Protein AF-A0A958AXN8-F1 (afdb_monomer)

pLDDT: mean 93.38, std 9.9, range [53.66, 98.5]

Nearest PDB structures (foldseek):
  1b67-assembly1_A  TM=8.911E-01  e=5.482E-01  Methanothermus fervidus
  7cj0-assembly1_F  TM=8.514E-01  e=1.273E+00  Homo sapiens
  7enc-assembly1_Di  TM=9.346E-01  e=2.081E+00  Homo sapiens
  3b0d-assembly2_C  TM=8.215E-01  e=2.233E+00  Gallus gallus
  3vh5-assembly1_W  TM=8.434E-01  e=2.395E+00  Gallus gallus

Solvent-accessible surface area (backbone atoms only — not comparable to full-atom values): 2494 Å² total; per-residue (Å²): 127,88,88,45,87,90,51,56,70,71,56,38,52,20,57,53,39,12,56,53,47,22,60,76,70,70,50,95,65,83,53,71,68,33,44,52,49,28,71,73,108

Foldseek 3Di:
DPPPVVDDPLLVQLVVQLVVVCVVVVHPDRDPVSSVVSNVD

Sequence (41 aa):
MMRFDRFTERAQDAAMRAYEILQRYQHSQVDTEHLFLALLE

Secondary structure (DSSP, 8-state):
----TTS-HHHHHHHHHHHHHHHHTT-SS--HHHHHHHHH-

Structure (mmCIF, N/CA/C/O backbone):
data_AF-A0A958AXN8-F1
#
_entry.id   AF-A0A958AXN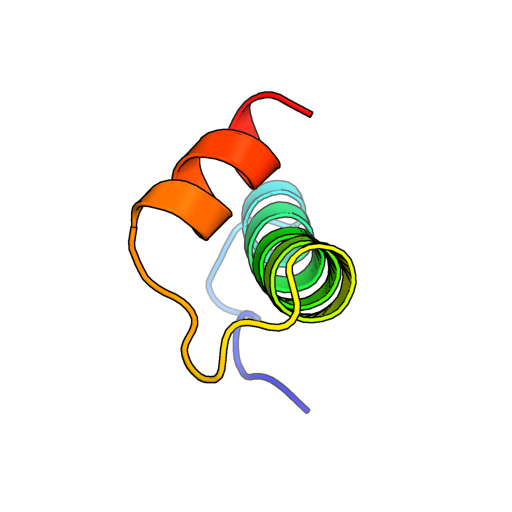8-F1
#
loop_
_atom_site.group_PDB
_atom_site.id
_atom_site.type_symbol
_atom_site.label_atom_id
_atom_site.label_alt_id
_atom_site.label_comp_id
_atom_site.label_asym_id
_atom_site.label_entity_id
_atom_site.label_seq_id
_atom_site.pdbx_PDB_ins_code
_atom_site.Cartn_x
_atom_site.Cartn_y
_atom_site.Cartn_z
_atom_site.occupancy
_atom_site.B_iso_or_equiv
_atom_site.auth_seq_id
_atom_site.auth_comp_id
_atom_site.auth_asym_id
_atom_site.auth_atom_id
_atom_site.pdbx_PDB_model_num
ATOM 1 N N . MET A 1 1 ? -13.048 -7.012 -12.081 1.00 53.66 1 MET A N 1
ATOM 2 C CA . MET A 1 1 ? -11.647 -7.424 -11.867 1.00 53.66 1 MET A CA 1
ATOM 3 C C . MET A 1 1 ? -10.816 -6.152 -11.782 1.00 53.66 1 MET A C 1
ATOM 5 O O . MET A 1 1 ? -10.938 -5.337 -12.692 1.00 53.66 1 MET A O 1
ATOM 9 N N . MET A 1 2 ? -10.103 -5.907 -10.677 1.00 60.12 2 MET A N 1
ATOM 10 C CA . MET A 1 2 ? -9.265 -4.706 -10.527 1.00 60.12 2 MET A CA 1
ATOM 11 C C . MET A 1 2 ? -8.200 -4.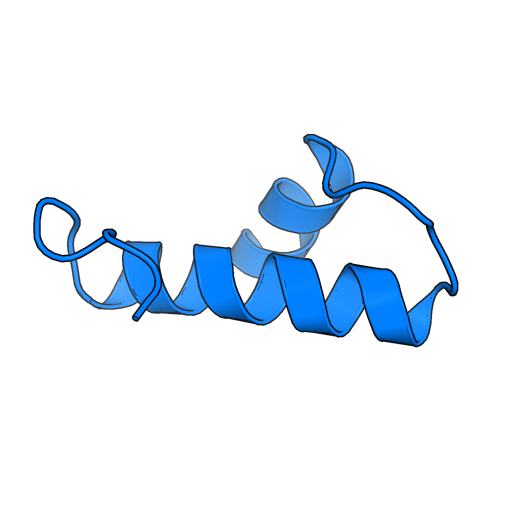686 -11.632 1.00 60.12 2 MET A C 1
ATOM 13 O O . MET A 1 2 ? -7.524 -5.681 -11.860 1.00 60.12 2 MET A O 1
ATOM 17 N N . ARG A 1 3 ? -8.109 -3.574 -12.364 1.00 69.12 3 ARG A N 1
ATOM 18 C CA . ARG A 1 3 ? -7.388 -3.455 -13.640 1.00 69.12 3 ARG A CA 1
ATOM 19 C C . ARG A 1 3 ? -5.921 -3.079 -13.407 1.00 69.12 3 ARG A C 1
ATOM 21 O O . ARG A 1 3 ? -5.518 -1.963 -13.731 1.00 69.12 3 ARG A O 1
ATOM 28 N N . PHE A 1 4 ? -5.139 -3.991 -12.833 1.00 83.81 4 PHE A N 1
ATOM 29 C CA . PHE A 1 4 ? -3.698 -3.797 -12.614 1.00 83.81 4 PHE A CA 1
ATOM 30 C C . PHE A 1 4 ? -2.814 -4.556 -13.614 1.00 83.81 4 PHE A C 1
ATOM 32 O O . PHE A 1 4 ? -1.596 -4.512 -13.501 1.00 83.81 4 PHE A O 1
ATOM 39 N N . ASP A 1 5 ? -3.399 -5.142 -14.660 1.00 85.25 5 ASP A N 1
ATOM 40 C CA . ASP A 1 5 ? -2.722 -5.986 -15.663 1.00 85.25 5 ASP A CA 1
ATOM 41 C C . ASP A 1 5 ? -1.570 -5.293 -16.425 1.00 85.25 5 ASP A C 1
ATOM 43 O O . ASP A 1 5 ? -0.809 -5.935 -17.144 1.00 85.25 5 ASP A O 1
ATOM 47 N N . ARG A 1 6 ? -1.442 -3.964 -16.301 1.00 93.00 6 ARG A N 1
ATOM 48 C CA . ARG A 1 6 ? -0.334 -3.172 -16.867 1.00 93.00 6 ARG A CA 1
ATOM 49 C C . ARG A 1 6 ? 0.900 -3.108 -15.964 1.00 93.00 6 ARG A C 1
ATOM 51 O O . ARG A 1 6 ? 1.933 -2.608 -16.401 1.00 93.00 6 ARG A O 1
ATOM 58 N N . PHE A 1 7 ? 0.789 -3.552 -14.718 1.00 94.31 7 PHE A N 1
ATOM 59 C CA . PHE A 1 7 ? 1.869 -3.551 -13.740 1.00 94.31 7 PHE A CA 1
ATOM 60 C C . PHE A 1 7 ? 2.530 -4.927 -13.649 1.00 94.31 7 PHE A C 1
ATOM 62 O O . PHE A 1 7 ? 1.961 -5.937 -14.064 1.00 94.31 7 PHE A O 1
ATOM 69 N N . THR A 1 8 ? 3.737 -4.972 -13.083 1.00 96.25 8 THR A N 1
ATOM 70 C CA . THR A 1 8 ? 4.394 -6.242 -12.751 1.00 96.25 8 THR A CA 1
ATOM 71 C C . THR A 1 8 ? 3.552 -7.024 -11.749 1.00 96.25 8 THR A C 1
ATOM 73 O O . THR A 1 8 ? 2.863 -6.422 -10.930 1.00 96.25 8 THR A O 1
ATOM 76 N N . GLU A 1 9 ? 3.648 -8.352 -11.766 1.00 94.88 9 GLU A N 1
ATOM 77 C CA . GLU A 1 9 ? 2.933 -9.236 -10.831 1.00 94.88 9 GLU A CA 1
ATOM 78 C C . GLU A 1 9 ? 3.095 -8.779 -9.371 1.00 94.88 9 GLU A C 1
ATOM 80 O O . GLU A 1 9 ? 2.113 -8.525 -8.684 1.00 94.88 9 GLU A O 1
ATOM 85 N N . ARG A 1 10 ? 4.330 -8.471 -8.952 1.00 95.19 10 ARG A N 1
ATOM 86 C CA . ARG A 1 10 ? 4.618 -7.957 -7.601 1.00 95.19 10 ARG A CA 1
ATOM 87 C C . ARG A 1 10 ? 3.899 -6.648 -7.261 1.00 95.19 10 ARG A C 1
ATOM 89 O O . ARG A 1 10 ? 3.547 -6.425 -6.107 1.00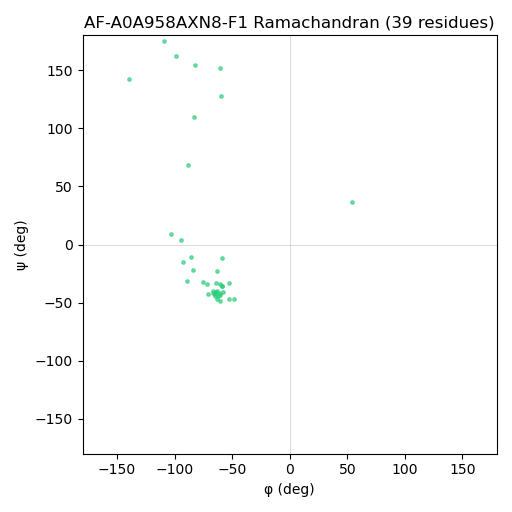 95.19 10 ARG A O 1
ATOM 96 N N . ALA A 1 11 ? 3.725 -5.756 -8.234 1.00 95.81 11 ALA A N 1
ATOM 97 C CA . ALA A 1 11 ? 3.002 -4.506 -8.024 1.00 95.81 11 ALA A CA 1
ATOM 98 C C . ALA A 1 11 ? 1.482 -4.734 -7.966 1.00 95.81 11 ALA A C 1
ATOM 100 O O . ALA A 1 11 ? 0.798 -4.046 -7.210 1.00 95.81 11 ALA A O 1
ATOM 101 N N . GLN A 1 12 ? 0.961 -5.720 -8.701 1.00 95.38 12 GLN A N 1
ATOM 102 C CA . GLN A 1 12 ? -0.430 -6.158 -8.568 1.00 95.38 12 GLN A CA 1
ATOM 103 C C . GLN A 1 12 ? -0.674 -6.759 -7.175 1.00 95.38 12 GLN A C 1
ATOM 105 O O . GLN A 1 12 ? -1.628 -6.366 -6.507 1.00 95.38 12 GLN A O 1
ATOM 110 N N . ASP A 1 13 ? 0.238 -7.605 -6.688 1.00 95.56 13 ASP A N 1
ATOM 111 C CA . ASP A 1 13 ? 0.176 -8.185 -5.340 1.00 95.56 13 ASP A CA 1
ATOM 112 C C . ASP A 1 13 ? 0.213 -7.122 -4.241 1.00 95.56 13 ASP A C 1
ATOM 114 O O . ASP A 1 13 ? -0.530 -7.207 -3.265 1.00 95.56 13 ASP A O 1
ATOM 118 N N . ALA A 1 14 ? 1.067 -6.103 -4.383 1.00 96.81 14 ALA A N 1
ATOM 119 C CA . ALA A 1 14 ? 1.115 -4.984 -3.444 1.00 96.81 14 ALA A CA 1
ATOM 120 C C . ALA A 1 14 ? -0.203 -4.188 -3.445 1.00 96.81 14 ALA A C 1
ATOM 122 O O . ALA A 1 14 ? -0.707 -3.819 -2.386 1.00 96.81 14 ALA A O 1
ATOM 123 N N . ALA A 1 15 ? -0.805 -3.969 -4.619 1.00 95.75 15 ALA A N 1
ATOM 124 C CA . ALA A 1 15 ? -2.103 -3.309 -4.713 1.00 95.75 15 ALA A CA 1
ATOM 125 C C . ALA A 1 15 ? -3.213 -4.131 -4.038 1.00 95.75 15 ALA A C 1
ATOM 127 O O . ALA A 1 15 ? -4.032 -3.558 -3.325 1.00 95.75 15 ALA A O 1
ATOM 128 N N . MET A 1 16 ? -3.226 -5.460 -4.202 1.00 95.88 16 MET A N 1
ATOM 129 C CA . MET A 1 16 ? -4.176 -6.335 -3.499 1.00 95.88 16 MET A CA 1
ATOM 130 C C . MET A 1 16 ? -3.972 -6.295 -1.980 1.00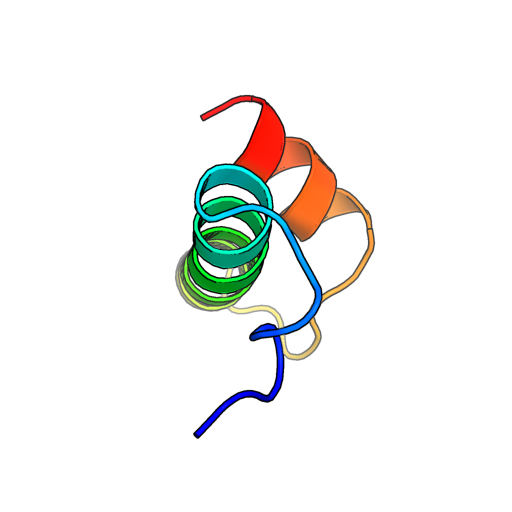 95.88 16 MET A C 1
ATOM 132 O O . MET A 1 16 ? -4.934 -6.084 -1.242 1.00 95.88 16 MET A O 1
ATOM 136 N N . ARG A 1 17 ? -2.723 -6.403 -1.512 1.00 97.06 17 ARG A N 1
ATOM 137 C CA . ARG A 1 17 ? -2.384 -6.335 -0.082 1.00 97.06 17 ARG A CA 1
ATOM 138 C C . ARG A 1 17 ? -2.776 -5.006 0.560 1.00 97.06 17 ARG A C 1
ATOM 140 O O . ARG A 1 17 ? -3.243 -4.995 1.695 1.00 97.06 17 ARG A O 1
ATOM 147 N N . ALA A 1 18 ? -2.701 -3.892 -0.168 1.00 98.00 18 ALA A N 1
ATOM 148 C CA . ALA A 1 18 ? -3.181 -2.604 0.332 1.00 98.00 18 ALA A CA 1
ATOM 149 C C . ALA A 1 18 ? -4.684 -2.632 0.700 1.00 98.00 18 ALA A C 1
ATOM 151 O O . ALA A 1 18 ? -5.081 -2.036 1.703 1.00 98.00 18 ALA A O 1
ATOM 152 N N . TYR A 1 19 ? -5.518 -3.370 -0.047 1.00 96.94 19 TYR A N 1
ATOM 153 C CA . TYR A 1 19 ? -6.935 -3.564 0.298 1.00 96.94 19 TYR A CA 1
ATOM 154 C C . TYR A 1 19 ? -7.131 -4.483 1.511 1.00 96.94 19 TYR A C 1
ATOM 156 O O . TYR A 1 19 ? -8.044 -4.256 2.303 1.00 96.94 19 TYR A O 1
ATOM 164 N N . GLU A 1 20 ? -6.281 -5.495 1.695 1.00 97.38 20 GLU A N 1
ATOM 165 C CA . GLU A 1 20 ? -6.313 -6.351 2.890 1.00 97.38 20 GLU A CA 1
ATOM 166 C C . GLU A 1 20 ? -5.961 -5.557 4.153 1.00 97.38 20 GLU A C 1
ATOM 168 O O . GLU A 1 20 ? -6.631 -5.682 5.179 1.00 97.38 20 GLU A O 1
ATOM 173 N N . ILE A 1 21 ? -4.948 -4.691 4.065 1.00 98.06 21 ILE A N 1
ATOM 174 C CA . ILE A 1 21 ? -4.527 -3.791 5.144 1.00 98.06 21 ILE A CA 1
ATOM 175 C C . ILE A 1 21 ? -5.656 -2.818 5.494 1.00 98.06 21 ILE A C 1
ATOM 177 O O . ILE A 1 21 ? -5.973 -2.658 6.671 1.00 98.06 21 ILE A O 1
ATOM 181 N N . LEU A 1 22 ? -6.324 -2.232 4.495 1.00 98.00 22 LEU A N 1
ATOM 182 C CA . LEU A 1 22 ? -7.507 -1.394 4.713 1.00 98.00 22 LEU A CA 1
ATOM 183 C C . LEU A 1 22 ? -8.567 -2.115 5.555 1.00 98.00 22 LEU A C 1
ATOM 185 O O . LEU A 1 22 ? -9.073 -1.544 6.520 1.00 98.00 22 LEU A O 1
ATOM 189 N N . GLN A 1 23 ? -8.883 -3.372 5.223 1.00 97.50 23 GLN A N 1
ATOM 190 C CA . GLN A 1 23 ? -9.867 -4.163 5.972 1.00 97.50 23 GLN A CA 1
ATOM 191 C C . GLN A 1 23 ? -9.373 -4.480 7.389 1.00 97.50 23 GLN A C 1
ATOM 193 O O . GLN A 1 23 ? -10.135 -4.353 8.347 1.00 97.50 23 GLN A O 1
ATOM 198 N N . ARG A 1 24 ? -8.089 -4.834 7.535 1.00 97.50 24 ARG A N 1
ATOM 199 C CA . ARG A 1 24 ? -7.440 -5.136 8.822 1.00 97.50 24 ARG A CA 1
ATOM 200 C C . ARG A 1 24 ? -7.524 -3.958 9.797 1.00 97.50 24 ARG A C 1
ATOM 202 O O . ARG A 1 24 ? -7.779 -4.174 10.978 1.00 97.50 24 ARG A O 1
ATOM 209 N N . TYR A 1 25 ? -7.333 -2.736 9.302 1.00 97.88 25 TYR A N 1
ATOM 210 C CA . TYR A 1 25 ? -7.382 -1.505 10.101 1.00 97.88 25 TYR A CA 1
ATOM 211 C C . TYR A 1 25 ? -8.754 -0.812 10.094 1.00 97.88 25 TYR A C 1
ATOM 213 O O . TYR A 1 25 ? -8.909 0.241 10.705 1.00 97.88 25 TYR A O 1
ATOM 221 N N . GLN A 1 26 ? -9.763 -1.407 9.449 1.00 97.69 26 GLN A N 1
ATOM 222 C CA . GLN A 1 26 ? -11.120 -0.861 9.323 1.00 97.69 26 GLN A CA 1
ATOM 223 C C . GLN A 1 26 ? -11.174 0.564 8.744 1.00 97.69 26 GLN A C 1
ATOM 225 O O . GLN A 1 26 ? -12.015 1.379 9.129 1.00 97.69 26 GLN A O 1
ATOM 230 N N . HIS A 1 27 ? -10.287 0.867 7.797 1.00 98.25 27 HIS A N 1
ATOM 231 C CA . HIS A 1 27 ? -10.324 2.121 7.051 1.00 98.25 27 HIS A CA 1
ATOM 232 C C . HIS A 1 27 ? -11.325 2.038 5.892 1.00 98.25 27 HIS A C 1
ATOM 234 O O . HIS A 1 27 ? -11.642 0.964 5.384 1.00 98.25 27 HIS A O 1
ATOM 240 N N . SER A 1 28 ? -11.851 3.184 5.467 1.00 97.50 28 SER A N 1
ATOM 241 C CA . SER A 1 28 ? -12.841 3.264 4.384 1.00 97.50 28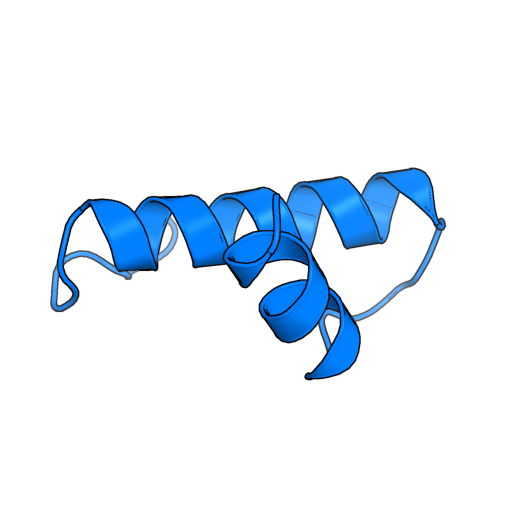 SER A CA 1
ATOM 242 C C . SER A 1 28 ? -12.224 3.493 3.003 1.00 97.50 28 SER A C 1
ATOM 244 O O . SER A 1 28 ? -12.906 3.307 1.995 1.00 97.50 28 SER A O 1
ATOM 246 N N . GLN A 1 29 ? -10.952 3.889 2.944 1.00 97.56 29 GLN A N 1
ATOM 247 C CA . GLN A 1 29 ? -10.255 4.270 1.720 1.00 97.56 29 GLN A CA 1
ATOM 248 C C . GLN A 1 29 ? -8.823 3.736 1.719 1.00 97.56 29 GLN A C 1
ATOM 250 O O . GLN A 1 29 ? -8.160 3.694 2.753 1.00 97.56 29 GLN A 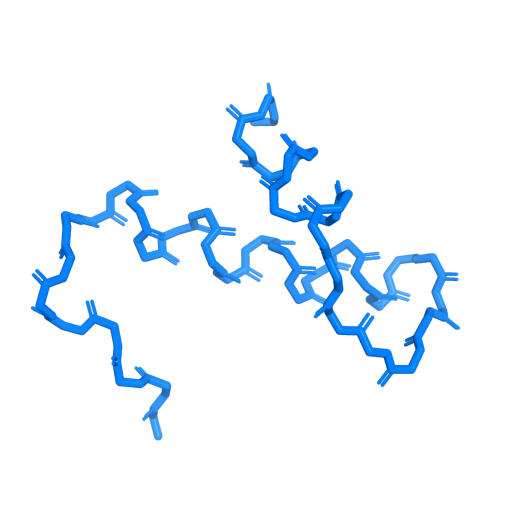O 1
ATOM 255 N N . VAL A 1 30 ? -8.354 3.316 0.539 1.00 97.06 30 VAL A N 1
ATOM 256 C CA . VAL A 1 30 ? -6.941 2.993 0.328 1.00 97.06 30 VAL A CA 1
ATOM 257 C C . VAL A 1 30 ? -6.207 4.295 0.047 1.00 97.06 30 VAL A C 1
ATOM 259 O O . VAL A 1 30 ? -6.359 4.870 -1.028 1.00 97.06 30 VAL A O 1
ATOM 262 N N . ASP A 1 31 ? -5.395 4.717 1.005 1.00 97.94 31 ASP A N 1
ATOM 263 C CA . ASP A 1 31 ? -4.431 5.809 0.866 1.00 97.94 31 ASP A CA 1
ATOM 264 C C . ASP A 1 31 ? -2.980 5.295 0.847 1.00 97.94 31 ASP A C 1
ATOM 266 O O . ASP A 1 31 ? -2.714 4.094 0.986 1.00 97.94 31 ASP A O 1
ATOM 270 N N . THR A 1 32 ? -2.026 6.201 0.630 1.00 97.81 32 THR A N 1
ATOM 271 C CA . THR A 1 32 ? -0.601 5.906 0.400 1.00 97.81 32 THR A CA 1
ATOM 272 C C . THR A 1 32 ? 0.057 5.027 1.463 1.00 97.81 32 THR A C 1
ATOM 274 O O . THR A 1 32 ? 0.918 4.216 1.127 1.00 97.81 32 THR A O 1
ATOM 277 N N . GLU A 1 33 ? -0.348 5.139 2.725 1.00 98.12 33 GLU A N 1
ATOM 278 C CA . GLU A 1 33 ? 0.176 4.351 3.839 1.00 98.12 33 GLU A CA 1
ATOM 279 C C . GLU A 1 33 ? -0.123 2.852 3.704 1.00 98.12 33 GLU A C 1
ATOM 281 O O . GLU A 1 33 ? 0.712 2.027 4.069 1.00 98.12 33 GLU A O 1
ATOM 286 N N . HIS A 1 34 ? -1.262 2.486 3.110 1.00 98.50 34 HIS A N 1
ATOM 287 C CA . HIS A 1 34 ? -1.647 1.090 2.899 1.00 98.50 34 HIS A CA 1
ATOM 288 C C . HIS A 1 34 ? -0.771 0.454 1.825 1.00 98.50 34 HIS A C 1
ATOM 290 O O . HIS A 1 34 ? -0.294 -0.666 1.991 1.00 98.50 34 HIS A O 1
ATOM 296 N N . LEU A 1 35 ? -0.520 1.191 0.737 1.00 97.88 35 LEU A N 1
ATOM 297 C CA . LEU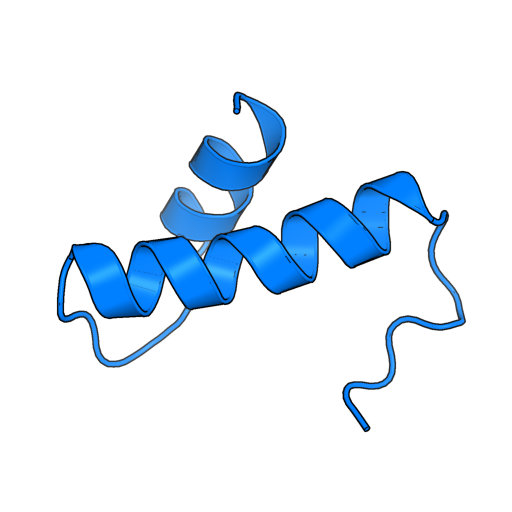 A 1 35 ? 0.387 0.748 -0.316 1.00 97.88 35 LEU A CA 1
ATOM 298 C C . LEU A 1 35 ? 1.829 0.678 0.195 1.00 97.88 35 LEU A C 1
ATOM 300 O O . LEU A 1 35 ? 2.544 -0.265 -0.126 1.00 97.88 35 LEU A O 1
ATOM 304 N N . PHE A 1 36 ? 2.252 1.649 1.007 1.00 98.19 36 PHE A N 1
ATOM 305 C CA . PHE A 1 36 ? 3.578 1.643 1.614 1.00 98.19 36 PHE A CA 1
ATOM 306 C C . PHE 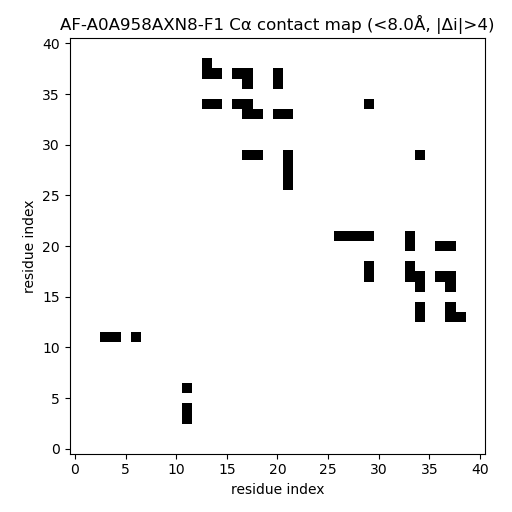A 1 36 ? 3.788 0.413 2.504 1.00 98.19 36 PHE A C 1
ATOM 308 O O . PHE A 1 36 ? 4.776 -0.295 2.325 1.00 98.19 36 PHE A O 1
ATOM 315 N N . LEU A 1 37 ? 2.839 0.106 3.395 1.00 98.00 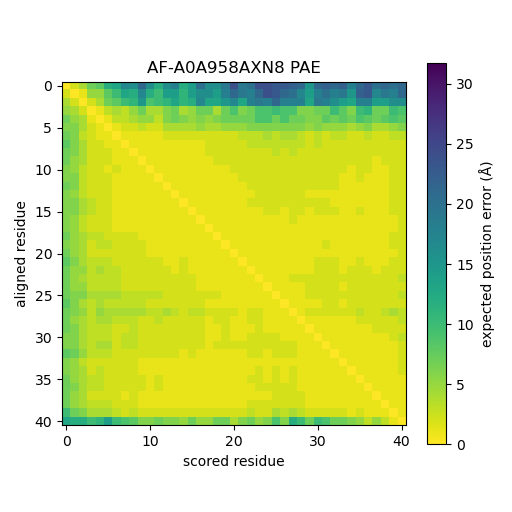37 LEU A N 1
ATOM 316 C CA . LEU A 1 37 ? 2.877 -1.110 4.212 1.00 98.00 37 LEU A CA 1
ATOM 317 C C . LEU A 1 37 ? 2.857 -2.382 3.350 1.00 98.00 37 LEU A C 1
ATOM 319 O O . LEU A 1 37 ? 3.664 -3.276 3.580 1.00 98.00 37 LEU A O 1
ATOM 323 N N . ALA A 1 38 ? 2.021 -2.440 2.309 1.00 97.69 38 ALA A N 1
ATOM 324 C CA . ALA A 1 38 ? 1.942 -3.585 1.398 1.00 97.69 38 ALA A CA 1
ATOM 325 C C . ALA A 1 38 ? 3.232 -3.859 0.602 1.00 97.69 38 ALA A C 1
ATOM 327 O O . ALA A 1 38 ? 3.423 -4.970 0.111 1.00 97.69 38 ALA A O 1
ATOM 328 N N . LEU A 1 39 ? 4.092 -2.850 0.429 1.00 97.38 39 LEU A N 1
ATOM 329 C CA . LEU A 1 39 ? 5.406 -2.993 -0.204 1.00 97.38 39 LEU A CA 1
ATOM 330 C C . LEU A 1 39 ? 6.491 -3.468 0.774 1.00 97.38 39 LEU A C 1
ATOM 332 O O . LEU A 1 39 ? 7.525 -3.961 0.320 1.00 97.38 39 LEU A O 1
ATOM 336 N N . LEU A 1 40 ? 6.286 -3.270 2.081 1.00 96.12 40 LEU A N 1
ATOM 337 C CA . LEU A 1 40 ? 7.199 -3.708 3.140 1.00 96.12 40 LEU A CA 1
ATOM 338 C C . LEU A 1 40 ? 6.893 -5.130 3.634 1.00 96.12 40 LEU A C 1
ATOM 340 O O . LEU A 1 40 ? 7.825 -5.818 4.052 1.00 96.12 40 LEU A O 1
ATOM 344 N N . GLU A 1 41 ? 5.620 -5.542 3.605 1.00 83.88 41 GLU A N 1
ATOM 345 C CA . GLU A 1 41 ? 5.179 -6.931 3.835 1.00 83.88 41 GLU A CA 1
ATOM 346 C C . GLU A 1 41 ? 5.590 -7.862 2.677 1.00 83.88 41 GLU A C 1
ATOM 348 O O . GLU A 1 41 ? 5.936 -9.029 2.955 1.00 83.88 41 GLU A O 1
#

Radius of gyration: 9.92 Å; Cα contacts (8 Å, |Δi|>4): 26; chains: 1; bounding box: 20×15×27 Å

Mean predicted aligned error: 3.22 Å